Protein AF-A0A5R9P2Q5-F1 (afdb_monomer_lite)

pLDDT: mean 90.27, std 9.5, range [44.59, 97.81]

Structure (mmCIF, N/CA/C/O backbone):
data_AF-A0A5R9P2Q5-F1
#
_entry.id   AF-A0A5R9P2Q5-F1
#
loop_
_atom_site.group_PDB
_atom_site.id
_atom_site.type_symbol
_atom_site.label_atom_id
_atom_site.label_alt_id
_atom_site.label_comp_id
_atom_site.label_asym_id
_atom_site.label_entity_id
_atom_site.label_seq_id
_atom_site.pdbx_PDB_ins_code
_atom_site.Cartn_x
_atom_site.Cartn_y
_atom_site.Cartn_z
_atom_site.occupancy
_atom_site.B_iso_or_equiv
_atom_site.auth_seq_id
_atom_site.auth_comp_id
_atom_site.auth_asym_id
_atom_site.auth_atom_id
_atom_site.pdbx_PDB_model_num
ATOM 1 N N . MET A 1 1 ? -10.902 -16.049 3.089 1.00 44.59 1 MET A N 1
ATOM 2 C CA . MET A 1 1 ? -10.170 -15.589 1.893 1.00 44.59 1 MET A CA 1
ATOM 3 C C . MET A 1 1 ? -10.443 -14.105 1.831 1.00 44.59 1 MET A C 1
ATOM 5 O O . MET A 1 1 ? -11.623 -13.778 1.848 1.00 44.59 1 MET A O 1
ATOM 9 N N . SER A 1 2 ? -9.424 -13.247 1.918 1.00 65.50 2 SER A N 1
ATOM 10 C CA . SER A 1 2 ? -9.654 -11.817 1.695 1.00 65.50 2 SER A CA 1
ATOM 11 C C . SER A 1 2 ? -9.980 -11.616 0.222 1.00 65.50 2 SER A C 1
ATOM 13 O O . SER A 1 2 ? -9.432 -12.308 -0.639 1.00 65.50 2 SER A O 1
ATOM 15 N N . ASN A 1 3 ? -10.943 -10.748 -0.055 1.00 89.06 3 ASN A N 1
ATOM 16 C CA . ASN A 1 3 ? -11.283 -10.389 -1.426 1.00 89.06 3 ASN A CA 1
ATOM 17 C C . ASN A 1 3 ? -10.234 -9.390 -1.948 1.00 89.06 3 ASN A C 1
ATOM 19 O O . ASN A 1 3 ? -9.710 -8.598 -1.170 1.00 89.06 3 ASN A O 1
ATOM 23 N N . VAL A 1 4 ? -9.941 -9.382 -3.248 1.00 95.00 4 VAL A N 1
ATOM 24 C CA . VAL A 1 4 ? -8.981 -8.437 -3.849 1.00 95.00 4 VAL A CA 1
ATOM 25 C C . VAL A 1 4 ? -9.374 -6.973 -3.595 1.00 95.00 4 VAL A C 1
ATOM 27 O O . VAL A 1 4 ? -8.517 -6.126 -3.366 1.00 95.00 4 VAL A O 1
ATOM 30 N N . TYR A 1 5 ? -10.676 -6.685 -3.517 1.00 95.25 5 TYR A N 1
ATOM 31 C CA . TYR A 1 5 ? -11.182 -5.355 -3.165 1.00 95.25 5 TYR A CA 1
ATOM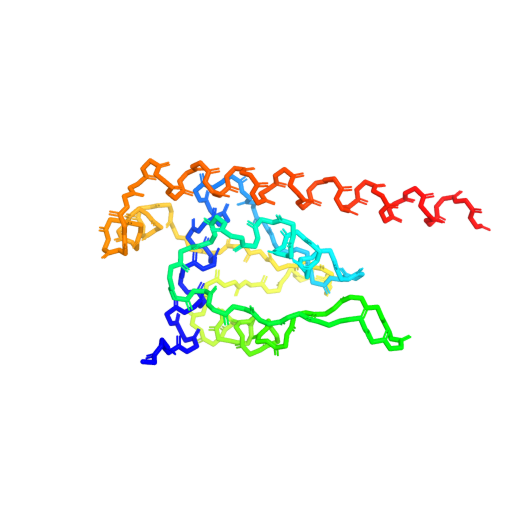 32 C C . TYR A 1 5 ? -10.873 -4.962 -1.713 1.00 95.25 5 TYR A C 1
ATOM 34 O O . TYR A 1 5 ? -10.507 -3.824 -1.451 1.00 95.25 5 TYR A O 1
ATOM 42 N N . GLU A 1 6 ? -10.925 -5.914 -0.778 1.00 95.25 6 GLU A N 1
ATOM 43 C CA . GLU A 1 6 ? -10.524 -5.684 0.618 1.00 95.25 6 GLU A CA 1
ATOM 44 C C . GLU A 1 6 ? -9.010 -5.433 0.709 1.00 95.25 6 GLU A C 1
ATOM 46 O O . GLU A 1 6 ? -8.551 -4.576 1.459 1.00 95.25 6 GLU A O 1
ATOM 51 N N . GLN A 1 7 ? -8.212 -6.139 -0.099 1.00 96.06 7 GLN A N 1
ATOM 52 C CA . GLN A 1 7 ? -6.773 -5.886 -0.197 1.00 96.06 7 GLN A CA 1
ATOM 53 C C . GLN A 1 7 ? -6.473 -4.487 -0.747 1.00 96.06 7 GLN A C 1
ATOM 55 O O . GLN A 1 7 ? -5.578 -3.818 -0.232 1.00 96.06 7 GLN A O 1
ATOM 60 N N . ALA A 1 8 ? -7.231 -4.029 -1.746 1.00 96.69 8 ALA A N 1
ATOM 61 C CA . ALA A 1 8 ? -7.125 -2.681 -2.299 1.00 96.69 8 ALA A CA 1
ATOM 62 C C . ALA A 1 8 ? -7.460 -1.599 -1.259 1.00 96.69 8 ALA A C 1
ATOM 64 O O . ALA A 1 8 ? -6.693 -0.648 -1.082 1.00 96.69 8 ALA A O 1
ATOM 65 N N . GLU A 1 9 ? -8.556 -1.764 -0.516 1.00 96.56 9 GLU A N 1
ATOM 66 C CA . GLU A 1 9 ? -8.948 -0.865 0.577 1.00 96.56 9 GLU A CA 1
ATOM 67 C C . GLU A 1 9 ? -7.877 -0.802 1.671 1.00 96.56 9 GLU A C 1
ATOM 69 O O . GLU A 1 9 ? -7.468 0.280 2.092 1.00 96.56 9 GLU A O 1
ATOM 74 N N . VAL A 1 10 ? -7.363 -1.956 2.100 1.00 96.69 10 VAL A N 1
ATOM 75 C CA . VAL A 1 10 ? -6.329 -2.023 3.139 1.00 96.69 10 VAL A CA 1
ATOM 76 C C . VAL A 1 10 ? -5.014 -1.409 2.663 1.00 96.69 10 VAL A C 1
ATOM 78 O O . VAL A 1 10 ? -4.421 -0.619 3.397 1.00 96.69 10 VAL A O 1
ATOM 81 N N . LEU A 1 11 ? -4.561 -1.719 1.444 1.00 97.00 11 LEU A N 1
ATOM 82 C CA . LEU A 1 11 ? -3.336 -1.146 0.881 1.00 97.00 11 LEU A CA 1
ATOM 83 C C . LEU A 1 11 ? -3.430 0.381 0.785 1.00 97.00 11 LEU A C 1
ATOM 85 O O . LEU A 1 11 ? -2.524 1.088 1.225 1.00 97.00 11 LEU A O 1
ATOM 89 N N . THR A 1 12 ? -4.529 0.897 0.237 1.00 97.25 12 THR A N 1
ATOM 90 C CA . THR A 1 12 ? -4.718 2.345 0.070 1.00 97.25 12 THR A CA 1
ATOM 91 C C . THR A 1 12 ? -4.908 3.058 1.405 1.00 97.25 12 THR A C 1
ATOM 93 O O . THR A 1 12 ? -4.354 4.141 1.583 1.00 97.25 12 THR A O 1
ATOM 96 N N . SER A 1 13 ? -5.584 2.439 2.379 1.00 97.69 13 SER A N 1
ATOM 97 C CA . SER A 1 13 ? -5.677 2.957 3.750 1.00 97.69 13 SER A CA 1
ATOM 98 C C . SER A 1 13 ? -4.298 3.079 4.408 1.00 97.69 13 SER A C 1
ATOM 100 O O . SER A 1 13 ? -3.981 4.139 4.946 1.00 97.69 13 SER A O 1
ATOM 102 N N . LEU A 1 14 ? -3.440 2.055 4.309 1.00 97.50 14 LEU A N 1
ATOM 103 C CA . LEU A 1 14 ? -2.069 2.113 4.839 1.00 97.50 14 LEU A CA 1
ATOM 104 C C . LEU A 1 14 ? -1.260 3.248 4.213 1.00 97.50 14 LEU A C 1
ATOM 106 O O . LEU A 1 14 ? -0.573 3.974 4.925 1.00 97.50 14 LEU A O 1
ATOM 110 N N . LEU A 1 15 ? -1.349 3.414 2.894 1.00 97.50 15 LEU A N 1
ATOM 111 C CA . LEU A 1 15 ? -0.623 4.460 2.177 1.00 97.50 15 LEU A CA 1
ATOM 112 C C . LEU A 1 15 ? -1.111 5.857 2.582 1.00 97.50 15 LEU A C 1
ATOM 114 O O . LEU A 1 15 ? -0.297 6.706 2.938 1.00 97.50 15 LEU A O 1
ATOM 118 N N . VAL A 1 16 ? -2.429 6.078 2.620 1.00 97.81 16 VAL A N 1
ATOM 119 C CA . VAL A 1 16 ? -3.020 7.361 3.034 1.00 97.81 16 VAL A CA 1
ATOM 120 C C . VAL A 1 16 ? -2.670 7.694 4.486 1.00 97.81 16 VAL A C 1
ATOM 122 O O . VAL A 1 16 ? -2.226 8.804 4.772 1.00 97.81 16 VAL A O 1
ATOM 125 N N . LEU A 1 17 ? -2.822 6.741 5.410 1.00 97.50 17 LEU A N 1
ATOM 126 C CA . LEU A 1 17 ? -2.506 6.950 6.829 1.00 97.50 17 LEU A CA 1
ATOM 127 C C . LEU A 1 17 ? -0.999 7.050 7.098 1.00 97.50 17 LEU A C 1
ATOM 129 O O . LEU A 1 17 ? -0.595 7.678 8.077 1.00 97.50 17 LEU A O 1
ATOM 133 N N . GLY A 1 18 ? -0.182 6.467 6.221 1.00 96.56 18 GLY A N 1
ATOM 134 C CA . GLY A 1 18 ? 1.268 6.628 6.191 1.00 96.56 18 GLY A CA 1
ATOM 135 C C . GLY A 1 18 ? 1.735 7.975 5.641 1.00 96.56 18 GLY A C 1
ATOM 136 O O . GLY A 1 18 ? 2.895 8.327 5.831 1.00 96.56 18 GLY A O 1
ATOM 137 N N . GLY A 1 19 ? 0.843 8.741 5.003 1.00 96.12 19 GLY A N 1
ATOM 138 C CA . GLY A 1 19 ? 1.138 10.060 4.444 1.00 96.12 19 GLY A CA 1
ATOM 139 C C . GLY A 1 19 ? 1.526 10.061 2.964 1.00 96.12 19 GLY A C 1
ATOM 140 O O . GLY A 1 19 ? 1.961 11.099 2.468 1.00 96.12 19 GLY A O 1
ATOM 141 N N . ALA A 1 20 ? 1.359 8.949 2.244 1.00 95.19 20 ALA A N 1
ATOM 142 C CA . ALA A 1 20 ? 1.556 8.929 0.800 1.00 95.19 20 ALA A CA 1
ATOM 143 C C . ALA A 1 20 ? 0.458 9.718 0.079 1.00 95.19 20 ALA A C 1
ATOM 145 O O . ALA A 1 20 ? -0.726 9.652 0.420 1.00 95.19 20 ALA A O 1
ATOM 146 N N . THR A 1 21 ? 0.852 10.426 -0.975 1.00 91.69 21 THR A N 1
ATOM 147 C CA . THR A 1 21 ? -0.067 11.087 -1.914 1.00 91.69 21 THR A CA 1
ATOM 148 C C . THR A 1 21 ? -0.322 10.263 -3.168 1.00 91.69 21 THR A C 1
ATOM 150 O O . THR A 1 21 ? -1.309 10.480 -3.880 1.00 91.69 21 THR A O 1
ATOM 153 N N . ASP A 1 22 ? 0.557 9.307 -3.429 1.00 92.69 22 ASP A N 1
ATOM 154 C CA . ASP A 1 22 ? 0.588 8.534 -4.648 1.00 92.69 22 ASP A CA 1
ATOM 155 C C . ASP A 1 22 ? 1.248 7.164 -4.453 1.00 92.69 22 ASP A C 1
ATOM 157 O O . ASP A 1 22 ? 1.823 6.861 -3.407 1.00 92.69 22 ASP A O 1
ATOM 161 N N . ILE A 1 23 ? 1.075 6.310 -5.459 1.00 91.50 23 ILE A N 1
ATOM 162 C CA . ILE A 1 23 ? 1.619 4.962 -5.530 1.00 91.50 23 ILE A CA 1
ATOM 163 C C . ILE A 1 23 ? 2.551 4.878 -6.746 1.00 91.50 23 ILE A C 1
ATOM 165 O O . ILE A 1 23 ? 2.087 5.094 -7.872 1.00 91.50 23 ILE A O 1
ATOM 169 N N . PRO A 1 24 ? 3.831 4.515 -6.571 1.00 90.31 24 PRO A N 1
ATOM 170 C CA . PRO A 1 24 ? 4.730 4.300 -7.693 1.00 90.31 24 PRO A CA 1
ATOM 171 C C . PRO A 1 24 ? 4.401 2.973 -8.388 1.00 90.31 24 PRO A C 1
ATOM 173 O O . PRO A 1 24 ? 4.577 1.899 -7.814 1.00 90.31 24 PRO A O 1
ATOM 176 N N . ASP A 1 25 ? 3.991 3.043 -9.655 1.00 84.25 25 ASP A N 1
ATOM 177 C CA . ASP A 1 25 ? 3.685 1.876 -10.499 1.00 84.25 25 ASP A CA 1
ATOM 178 C C . ASP A 1 25 ? 4.809 1.576 -11.506 1.00 84.25 25 ASP A C 1
ATOM 180 O O . ASP A 1 25 ? 4.612 1.284 -12.685 1.00 84.25 25 ASP A O 1
ATOM 184 N N . HIS A 1 26 ? 6.058 1.728 -11.067 1.00 85.06 26 HIS A N 1
ATOM 185 C CA . HIS A 1 26 ? 7.212 1.510 -11.928 1.00 85.06 26 HIS A CA 1
ATOM 186 C C . HIS A 1 26 ? 8.401 0.917 -11.171 1.00 85.06 26 HIS A C 1
ATOM 188 O O . HIS A 1 26 ? 8.488 0.946 -9.944 1.00 85.06 26 HIS A O 1
ATOM 194 N N . SER A 1 27 ? 9.345 0.348 -11.928 1.00 83.62 27 SER A N 1
ATOM 195 C CA . SER A 1 27 ? 10.655 -0.128 -11.442 1.00 83.62 27 SER A CA 1
ATOM 196 C C . SER A 1 27 ? 10.631 -1.152 -10.291 1.00 83.62 27 SER A C 1
ATOM 198 O O . SER A 1 27 ? 11.681 -1.435 -9.702 1.00 83.62 27 SER A O 1
ATOM 200 N N . GLY A 1 28 ? 9.465 -1.732 -9.995 1.00 89.56 28 GLY A N 1
ATOM 201 C CA . GLY A 1 28 ? 9.245 -2.631 -8.865 1.00 89.56 28 GLY A CA 1
ATOM 202 C C . GLY A 1 28 ? 9.426 -1.963 -7.499 1.00 89.56 28 GLY A C 1
ATOM 203 O O . GLY A 1 28 ? 9.853 -2.624 -6.554 1.00 89.56 28 GLY A O 1
ATOM 204 N N . ILE A 1 29 ? 9.211 -0.645 -7.409 1.00 93.62 29 ILE A N 1
ATOM 205 C CA . ILE A 1 29 ? 9.371 0.123 -6.164 1.00 93.62 29 ILE A CA 1
ATOM 206 C C . ILE A 1 29 ? 8.379 -0.377 -5.113 1.00 93.62 29 ILE A C 1
ATOM 208 O O . ILE A 1 29 ? 8.791 -0.765 -4.019 1.00 93.62 29 ILE A O 1
ATOM 212 N N . LEU A 1 30 ? 7.098 -0.452 -5.480 1.00 94.81 30 LEU A N 1
ATOM 213 C CA . LEU A 1 30 ? 6.045 -0.925 -4.590 1.00 94.81 30 LEU A CA 1
ATOM 214 C C . LEU A 1 30 ? 6.242 -2.389 -4.178 1.00 94.81 30 LEU A C 1
ATOM 216 O O . LEU A 1 30 ? 6.089 -2.711 -3.003 1.00 94.81 30 LEU A O 1
ATOM 220 N N . ASP A 1 31 ? 6.667 -3.262 -5.101 1.00 94.62 31 ASP A N 1
ATOM 221 C CA . ASP A 1 31 ? 6.988 -4.658 -4.783 1.00 94.62 31 ASP A CA 1
ATOM 222 C C . ASP A 1 31 ? 8.055 -4.762 -3.686 1.00 94.62 31 ASP A C 1
ATOM 224 O O . ASP A 1 31 ? 7.911 -5.545 -2.748 1.00 94.62 31 ASP A O 1
ATOM 228 N N . ARG A 1 32 ? 9.134 -3.973 -3.793 1.00 94.00 32 ARG A N 1
ATOM 229 C CA . ARG A 1 32 ? 10.228 -3.980 -2.811 1.00 94.00 32 ARG A CA 1
ATOM 230 C C . ARG A 1 32 ? 9.780 -3.437 -1.467 1.00 94.00 32 ARG A C 1
ATOM 232 O O . ARG A 1 32 ? 10.077 -4.066 -0.458 1.00 94.00 32 ARG A O 1
ATOM 239 N N . ALA A 1 33 ? 9.062 -2.316 -1.461 1.00 95.50 33 ALA A N 1
ATOM 240 C CA . ALA A 1 33 ? 8.582 -1.708 -0.228 1.00 95.50 33 ALA A CA 1
ATOM 241 C C . ALA A 1 33 ? 7.639 -2.659 0.527 1.00 95.50 33 ALA A C 1
ATOM 243 O O . ALA A 1 33 ? 7.819 -2.898 1.719 1.00 95.50 33 ALA A O 1
ATOM 244 N N . LEU A 1 34 ? 6.701 -3.299 -0.179 1.00 95.69 34 LEU A N 1
ATOM 245 C CA . LEU A 1 34 ? 5.820 -4.309 0.412 1.00 95.69 34 LEU A CA 1
ATOM 246 C C . LEU A 1 34 ? 6.590 -5.543 0.900 1.00 95.69 34 LEU A C 1
ATOM 248 O O . LEU A 1 34 ? 6.263 -6.083 1.955 1.00 95.69 34 LEU A O 1
ATOM 252 N N . GLY A 1 35 ? 7.623 -5.975 0.171 1.00 94.69 35 GLY A N 1
ATOM 253 C CA . GLY A 1 35 ? 8.485 -7.083 0.585 1.00 94.69 35 GLY A CA 1
ATOM 254 C C . GLY A 1 35 ? 9.326 -6.779 1.829 1.00 94.69 35 GLY A C 1
ATOM 255 O O . GLY A 1 35 ? 9.548 -7.676 2.640 1.00 94.69 35 GLY A O 1
ATOM 256 N N . GLU A 1 36 ?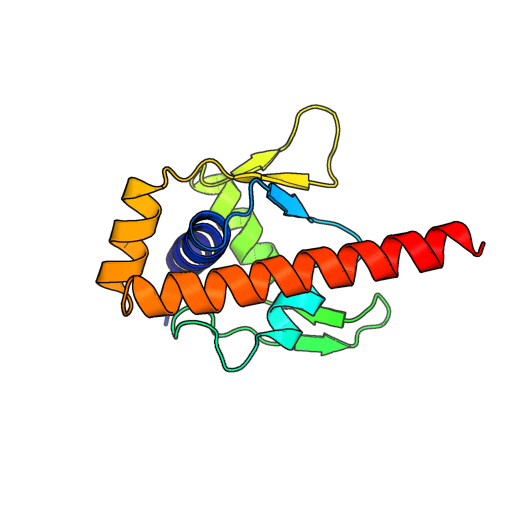 9.770 -5.530 1.995 1.00 94.00 36 GLU A N 1
ATOM 257 C CA . GLU A 1 36 ? 10.520 -5.062 3.166 1.00 94.00 36 GLU A CA 1
ATOM 258 C C . GLU A 1 36 ? 9.631 -4.994 4.413 1.00 94.00 36 GLU A C 1
ATOM 260 O O . GLU A 1 36 ? 10.017 -5.493 5.471 1.00 94.00 36 GLU A O 1
ATOM 265 N N . VAL A 1 37 ? 8.416 -4.446 4.282 1.00 93.56 37 VAL A N 1
ATOM 266 C CA . VAL A 1 37 ? 7.455 -4.371 5.394 1.00 93.56 37 VAL A CA 1
ATOM 267 C C . VAL A 1 37 ? 6.902 -5.753 5.752 1.00 93.56 37 VAL A C 1
ATOM 269 O O . VAL A 1 37 ? 6.754 -6.054 6.935 1.00 93.56 37 VAL A O 1
ATOM 272 N N . GLY A 1 38 ? 6.627 -6.599 4.752 1.00 86.25 38 GLY A N 1
ATOM 273 C CA . GLY A 1 38 ? 6.332 -8.034 4.841 1.00 86.25 38 GLY A CA 1
ATOM 274 C C . GLY A 1 38 ? 5.523 -8.488 6.062 1.00 86.25 38 GLY A C 1
ATOM 275 O O . GLY A 1 38 ? 4.303 -8.605 6.011 1.00 86.25 38 GLY A O 1
ATOM 276 N N . GLN A 1 39 ? 6.219 -8.781 7.165 1.00 82.56 39 GLN A N 1
ATOM 277 C CA . GLN A 1 39 ? 5.643 -9.302 8.413 1.00 82.56 39 GLN A CA 1
ATOM 278 C C . GLN A 1 39 ? 4.767 -8.295 9.180 1.00 82.56 39 GLN A C 1
ATOM 280 O O . GLN A 1 39 ? 3.971 -8.706 10.019 1.00 82.56 39 GLN A O 1
ATOM 285 N N . GLY A 1 40 ? 4.913 -6.994 8.920 1.00 87.62 40 GLY A N 1
ATOM 286 C CA . GLY A 1 40 ? 4.132 -5.933 9.565 1.00 87.62 40 GLY A CA 1
ATOM 287 C C . GLY A 1 40 ? 2.804 -5.613 8.875 1.00 87.62 40 GLY A C 1
ATOM 288 O O . GLY A 1 40 ? 2.057 -4.760 9.360 1.00 87.62 40 GLY A O 1
ATOM 289 N N . LEU A 1 41 ? 2.510 -6.253 7.737 1.00 92.94 41 LEU A N 1
ATOM 290 C CA . LEU A 1 41 ? 1.304 -5.970 6.964 1.00 92.94 41 LEU A CA 1
ATOM 291 C C . LEU A 1 41 ? 0.043 -6.552 7.636 1.00 92.94 41 LEU A C 1
ATOM 293 O O . LEU A 1 41 ? 0.086 -7.648 8.203 1.00 92.94 41 LEU A O 1
ATOM 297 N N . PRO A 1 42 ? -1.108 -5.859 7.554 1.00 92.31 42 PRO A N 1
ATOM 298 C CA . PRO A 1 42 ? -2.379 -6.367 8.056 1.00 92.31 42 PRO A CA 1
ATOM 299 C C . PRO A 1 42 ? -2.793 -7.688 7.399 1.00 92.31 42 PRO A C 1
ATOM 301 O O . PRO A 1 42 ? -2.526 -7.935 6.224 1.00 92.31 42 PRO A O 1
ATOM 304 N N . ALA A 1 43 ? -3.533 -8.512 8.145 1.00 91.12 43 ALA A N 1
ATOM 305 C CA . ALA A 1 43 ? -3.911 -9.869 7.746 1.00 91.12 43 ALA A CA 1
ATOM 306 C C . ALA A 1 43 ? -4.584 -10.023 6.360 1.00 91.12 43 ALA A C 1
ATOM 308 O O . ALA A 1 43 ? -4.393 -11.085 5.758 1.00 91.12 43 ALA A O 1
ATOM 309 N N . PRO A 1 44 ? -5.358 -9.048 5.834 1.00 93.00 44 PRO A N 1
ATOM 310 C CA . PRO A 1 44 ? -5.886 -9.125 4.469 1.00 93.00 44 PRO A CA 1
ATOM 311 C C . PRO A 1 44 ? -4.805 -9.123 3.375 1.00 93.00 44 PRO A C 1
ATOM 313 O O . PRO A 1 44 ? -4.984 -9.778 2.342 1.00 93.00 44 PRO A O 1
ATOM 316 N N . LEU A 1 45 ? -3.663 -8.466 3.610 1.00 93.00 45 LEU A N 1
ATOM 317 C CA . LEU A 1 45 ? -2.522 -8.391 2.692 1.00 93.00 45 LEU A CA 1
ATOM 318 C C . LEU A 1 45 ? -1.613 -9.620 2.823 1.00 93.00 45 LEU A C 1
ATOM 320 O O . LEU A 1 45 ? -0.468 -9.552 3.266 1.00 93.00 45 LEU A O 1
ATOM 324 N N . LYS A 1 46 ? -2.131 -10.776 2.406 1.00 88.69 46 LYS A N 1
ATOM 325 C CA . LYS A 1 46 ? -1.347 -12.011 2.264 1.00 88.69 46 LYS A CA 1
ATOM 326 C C . LYS A 1 46 ? -0.629 -12.011 0.925 1.00 88.69 46 LYS A C 1
ATOM 328 O O . LYS A 1 46 ? -1.115 -12.600 -0.033 1.00 88.69 46 LYS A O 1
ATOM 333 N N . LEU A 1 47 ? 0.491 -11.306 0.883 1.00 93.69 47 LEU A N 1
ATOM 334 C CA . LEU A 1 47 ? 1.277 -11.114 -0.328 1.00 93.69 47 LEU A CA 1
ATOM 335 C C . LEU A 1 47 ? 2.349 -12.195 -0.468 1.00 93.69 47 LEU A C 1
ATOM 337 O O . LEU A 1 47 ? 2.971 -12.605 0.517 1.00 93.69 47 LEU A O 1
ATOM 341 N N . THR A 1 48 ? 2.585 -12.637 -1.697 1.00 94.62 48 THR A N 1
ATOM 342 C CA . THR A 1 48 ? 3.641 -13.582 -2.043 1.00 94.62 48 THR A CA 1
ATOM 343 C C . THR A 1 48 ? 4.629 -12.947 -3.009 1.00 94.62 48 THR A C 1
ATOM 345 O O . THR A 1 48 ? 4.263 -12.236 -3.945 1.00 94.62 48 THR A O 1
ATOM 348 N N . PHE A 1 49 ? 5.918 -13.196 -2.765 1.00 94.69 49 PHE A N 1
ATOM 349 C CA . PHE A 1 49 ? 7.000 -12.529 -3.479 1.00 94.69 49 PHE A CA 1
ATOM 350 C C . PHE A 1 49 ? 7.987 -13.523 -4.078 1.00 94.69 49 PHE A C 1
ATOM 352 O O . PHE A 1 49 ? 8.324 -14.535 -3.457 1.00 94.69 49 PHE A O 1
ATOM 359 N N . ALA A 1 50 ? 8.517 -13.198 -5.256 1.00 93.94 50 ALA A N 1
ATOM 360 C CA . ALA A 1 50 ? 9.605 -13.946 -5.869 1.00 93.94 50 ALA A CA 1
ATOM 361 C C . ALA A 1 50 ? 10.533 -13.050 -6.695 1.00 93.94 50 ALA A C 1
ATOM 363 O O . ALA A 1 50 ? 10.122 -12.055 -7.297 1.00 93.94 50 ALA A O 1
ATOM 364 N N . THR A 1 51 ? 11.800 -13.454 -6.783 1.00 93.81 51 THR A N 1
ATOM 365 C CA . THR A 1 51 ? 12.737 -12.885 -7.754 1.00 93.81 51 THR A CA 1
ATOM 366 C C . THR A 1 51 ? 12.529 -13.560 -9.103 1.00 93.81 51 THR A C 1
ATOM 368 O O . THR A 1 51 ? 12.735 -14.763 -9.251 1.00 93.81 51 THR A O 1
ATOM 371 N N . THR A 1 52 ? 12.135 -12.770 -10.094 1.00 90.81 52 THR A N 1
ATOM 372 C CA . THR A 1 52 ? 11.924 -13.199 -11.481 1.00 90.81 52 THR A CA 1
ATOM 373 C C . THR A 1 52 ? 13.049 -12.689 -12.386 1.00 90.81 52 THR A C 1
ATOM 375 O O . THR A 1 52 ? 13.892 -11.893 -11.966 1.00 90.81 52 THR A O 1
ATOM 378 N N . SER A 1 53 ? 13.037 -13.080 -13.663 1.00 88.06 53 SER A N 1
ATOM 379 C CA . SER A 1 53 ? 13.956 -12.543 -14.681 1.00 88.06 53 SER A CA 1
ATO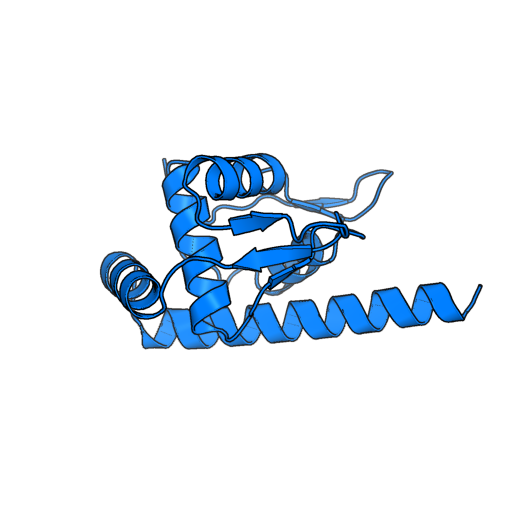M 380 C C . SER A 1 53 ? 13.823 -11.029 -14.898 1.00 88.06 53 SER A C 1
ATOM 382 O O . SER A 1 53 ? 14.747 -10.403 -15.410 1.00 88.06 53 SER A O 1
ATOM 384 N N . VAL A 1 54 ? 12.698 -10.433 -14.491 1.00 83.25 54 VAL A N 1
ATOM 385 C CA . VAL A 1 54 ? 12.404 -8.997 -14.615 1.00 83.25 54 VAL A CA 1
ATOM 386 C C . VAL A 1 54 ? 12.477 -8.252 -13.272 1.00 83.25 54 VAL A C 1
ATOM 388 O O . VAL A 1 54 ? 12.147 -7.065 -13.205 1.00 83.25 54 VAL A O 1
ATOM 391 N N . GLY A 1 55 ? 12.919 -8.926 -12.203 1.00 87.69 55 GLY A N 1
ATOM 392 C CA . GLY A 1 55 ? 13.141 -8.357 -10.870 1.00 87.69 55 GLY A CA 1
ATOM 393 C C . GLY A 1 55 ? 12.297 -8.994 -9.763 1.00 87.69 55 GLY A C 1
ATOM 394 O O . GLY A 1 55 ? 11.582 -9.971 -9.985 1.00 87.69 55 GLY A O 1
ATOM 395 N N . PHE A 1 56 ? 12.402 -8.432 -8.559 1.00 92.06 56 PHE A N 1
ATOM 396 C CA . PHE A 1 56 ? 11.562 -8.789 -7.412 1.00 92.06 56 PHE A CA 1
ATOM 397 C C . PHE A 1 56 ? 10.111 -8.371 -7.681 1.00 92.06 56 PHE A C 1
ATOM 399 O O . PHE A 1 56 ? 9.890 -7.252 -8.151 1.00 92.06 56 PHE A O 1
ATOM 406 N N . ARG A 1 57 ? 9.160 -9.284 -7.466 1.00 93.50 57 ARG A N 1
ATOM 407 C CA . ARG A 1 57 ? 7.738 -9.096 -7.780 1.00 93.50 57 ARG A CA 1
ATOM 408 C C . ARG A 1 57 ? 6.843 -9.645 -6.678 1.00 93.50 57 ARG A C 1
ATOM 410 O O . ARG A 1 57 ? 7.131 -10.720 -6.155 1.00 93.50 57 ARG A O 1
ATOM 417 N N . CYS A 1 58 ? 5.762 -8.927 -6.405 1.00 94.81 58 CYS A N 1
ATOM 418 C CA . CYS A 1 58 ? 4.590 -9.356 -5.658 1.00 94.81 58 CYS A CA 1
ATOM 419 C C . CYS A 1 58 ? 3.551 -9.910 -6.644 1.00 94.81 58 CYS A C 1
ATOM 421 O O . CYS A 1 58 ? 3.226 -9.245 -7.629 1.00 94.81 58 CYS A O 1
ATOM 423 N N . PHE A 1 59 ? 3.051 -11.127 -6.427 1.00 94.19 59 PHE A N 1
ATOM 424 C CA . PHE A 1 59 ? 2.169 -11.777 -7.403 1.00 94.19 59 PHE A CA 1
ATOM 425 C C . PHE A 1 59 ? 0.734 -11.258 -7.375 1.00 94.19 59 PHE A C 1
ATOM 427 O O . PHE A 1 59 ? 0.089 -11.225 -8.417 1.00 94.19 59 PHE A O 1
ATOM 434 N N . GLU A 1 60 ? 0.251 -10.825 -6.215 1.00 94.94 60 GLU A N 1
ATOM 435 C CA . GLU A 1 60 ? -1.107 -10.307 -6.037 1.00 94.94 60 GLU A CA 1
ATOM 436 C C . GLU A 1 60 ? -1.210 -8.823 -6.404 1.00 94.94 60 GLU A C 1
ATOM 438 O O . GLU A 1 60 ? -2.302 -8.312 -6.645 1.00 94.94 60 GLU A O 1
ATOM 443 N N . LEU A 1 61 ? -0.079 -8.112 -6.452 1.00 93.69 61 LEU A N 1
ATOM 444 C CA . LEU A 1 61 ? -0.068 -6.664 -6.626 1.00 93.69 61 LEU A CA 1
ATOM 445 C C . LEU A 1 61 ? -0.755 -6.181 -7.917 1.00 93.69 61 LEU A C 1
ATOM 447 O O . LEU A 1 61 ? -1.511 -5.217 -7.818 1.00 93.69 61 LEU A O 1
ATOM 451 N N . PRO A 1 62 ? -0.585 -6.821 -9.094 1.00 93.00 62 PRO A N 1
ATOM 452 C CA . PRO A 1 62 ? -1.309 -6.414 -10.299 1.00 93.00 62 PRO A CA 1
ATOM 453 C C . PRO A 1 62 ? -2.833 -6.435 -10.125 1.00 93.00 62 PRO A C 1
ATOM 455 O O . PRO A 1 62 ? -3.508 -5.488 -10.527 1.00 93.00 62 PRO A O 1
ATOM 458 N N . ASP A 1 63 ? -3.369 -7.473 -9.479 1.00 95.12 63 ASP A N 1
ATOM 459 C CA . ASP A 1 63 ? -4.809 -7.617 -9.250 1.00 95.12 63 ASP A CA 1
ATOM 460 C C . ASP A 1 63 ? -5.307 -6.610 -8.201 1.00 95.12 63 ASP A C 1
ATOM 462 O O . ASP A 1 63 ? -6.377 -6.024 -8.359 1.00 95.12 63 ASP A O 1
ATOM 466 N N . ILE A 1 64 ? -4.509 -6.346 -7.159 1.00 95.81 64 ILE A N 1
ATOM 467 C CA . ILE A 1 64 ? -4.819 -5.332 -6.140 1.00 95.81 64 ILE A CA 1
ATOM 468 C C . ILE A 1 64 ? -4.861 -3.930 -6.763 1.00 95.81 64 ILE A C 1
ATOM 470 O O . ILE A 1 64 ? -5.799 -3.177 -6.509 1.00 95.81 64 ILE A O 1
ATOM 474 N N . ILE A 1 65 ? -3.884 -3.575 -7.603 1.00 94.38 65 ILE A N 1
ATOM 475 C CA . ILE A 1 65 ? -3.854 -2.277 -8.296 1.00 94.38 65 ILE A CA 1
ATOM 476 C C . ILE A 1 65 ? -5.032 -2.146 -9.266 1.00 94.38 65 ILE A C 1
ATOM 478 O O . ILE A 1 65 ? -5.671 -1.092 -9.316 1.00 94.38 65 ILE A O 1
ATOM 482 N N . LEU A 1 66 ? -5.382 -3.216 -9.985 1.00 93.12 66 LEU A N 1
ATOM 483 C CA . LEU A 1 66 ? -6.580 -3.233 -10.821 1.00 93.12 66 LEU A CA 1
ATOM 484 C C . LEU A 1 66 ? -7.847 -2.986 -9.986 1.00 93.12 66 LEU A C 1
ATOM 486 O O . LEU A 1 66 ? -8.660 -2.137 -10.348 1.00 93.12 66 LEU A O 1
ATOM 490 N N . ALA A 1 67 ? -7.982 -3.642 -8.833 1.00 95.62 67 ALA A N 1
ATOM 491 C CA . ALA A 1 67 ? -9.102 -3.423 -7.923 1.00 95.62 67 ALA A CA 1
ATOM 492 C C . ALA A 1 67 ? -9.145 -1.984 -7.374 1.00 95.62 67 ALA A C 1
ATOM 494 O O . ALA A 1 67 ? -10.230 -1.405 -7.277 1.00 95.62 67 ALA A O 1
ATOM 495 N N . CYS A 1 68 ? -7.994 -1.361 -7.084 1.00 95.00 68 CYS A N 1
ATOM 496 C CA . CYS A 1 68 ? -7.918 0.059 -6.720 1.00 95.00 68 CYS A CA 1
ATOM 497 C C . CYS A 1 68 ? -8.490 0.966 -7.824 1.00 95.00 68 CYS A C 1
ATOM 499 O O . CYS A 1 68 ? -9.164 1.954 -7.527 1.00 95.00 68 CYS A O 1
ATOM 501 N N . HIS A 1 69 ? -8.232 0.644 -9.095 1.00 92.75 69 HIS A N 1
ATOM 502 C CA . HIS A 1 69 ? -8.782 1.387 -10.228 1.00 92.75 69 HIS A CA 1
ATOM 503 C C . HIS A 1 69 ? -10.289 1.194 -10.384 1.00 92.75 69 HIS A C 1
ATOM 505 O O . HIS A 1 69 ? -11.016 2.176 -10.525 1.00 92.75 69 HIS A O 1
ATOM 511 N N . GLU A 1 70 ? -10.764 -0.051 -10.347 1.00 94.06 70 GLU A N 1
ATOM 512 C CA . GLU A 1 70 ? -12.186 -0.378 -10.516 1.00 94.06 70 GLU A CA 1
ATOM 513 C C . GLU A 1 70 ? -13.072 0.276 -9.449 1.00 94.06 70 GLU A C 1
ATOM 515 O O . GLU A 1 70 ? -14.209 0.659 -9.721 1.00 94.06 70 GLU A O 1
ATOM 520 N N . THR A 1 71 ? -12.535 0.437 -8.241 1.00 93.19 71 THR A N 1
ATOM 521 C CA . THR A 1 71 ? -13.221 1.050 -7.094 1.00 93.19 71 THR A CA 1
ATOM 522 C C . THR A 1 71 ? -13.023 2.563 -6.997 1.00 93.19 71 THR A C 1
ATOM 524 O O . THR A 1 71 ? -13.635 3.211 -6.149 1.00 93.19 71 THR A O 1
ATOM 527 N N . GLY A 1 72 ? -12.190 3.155 -7.859 1.00 93.69 72 GLY A N 1
ATOM 528 C CA . GLY A 1 72 ? -11.887 4.587 -7.830 1.00 93.69 72 GLY A CA 1
ATOM 529 C C . GLY A 1 72 ? -11.051 5.032 -6.623 1.00 93.69 72 GLY A C 1
ATOM 530 O O . GLY A 1 72 ? -11.017 6.224 -6.317 1.00 93.69 72 GLY A O 1
ATOM 531 N N . LEU A 1 73 ? -10.370 4.102 -5.943 1.00 95.00 73 LEU A N 1
ATOM 532 C CA . LEU A 1 73 ? -9.436 4.401 -4.851 1.00 95.00 73 LEU A CA 1
ATOM 533 C C . LEU A 1 73 ? -8.159 5.085 -5.353 1.00 95.00 73 LEU A C 1
ATOM 535 O O . LEU A 1 73 ? -7.499 5.800 -4.593 1.00 95.00 73 LEU A O 1
ATOM 539 N N . VAL A 1 74 ? -7.830 4.889 -6.633 1.00 93.56 74 VAL A N 1
ATOM 540 C CA . VAL A 1 74 ? -6.715 5.547 -7.317 1.00 93.56 74 VAL A CA 1
ATOM 541 C C . VAL A 1 74 ? -7.118 6.097 -8.681 1.00 93.56 74 VAL A C 1
ATOM 543 O O . VAL A 1 74 ? -8.047 5.621 -9.333 1.00 93.56 74 VAL A O 1
ATOM 546 N N . GLU A 1 75 ? -6.374 7.097 -9.133 1.00 89.62 75 GLU A N 1
ATOM 547 C CA . GLU A 1 75 ? -6.511 7.735 -10.438 1.00 89.62 75 GLU A CA 1
ATOM 548 C C . GLU A 1 75 ? -5.146 7.762 -11.133 1.00 89.62 75 GLU A C 1
ATOM 550 O O . GLU A 1 75 ? -4.145 8.139 -10.526 1.00 89.62 75 GLU A O 1
ATOM 555 N N . TRP A 1 76 ? -5.096 7.419 -12.422 1.00 79.12 76 TRP A N 1
ATOM 556 C CA . TRP A 1 76 ? -3.900 7.669 -13.226 1.00 79.12 76 TRP A CA 1
ATOM 557 C C . TRP A 1 76 ? -3.651 9.167 -13.345 1.00 79.12 76 TRP A C 1
ATOM 559 O O . TRP A 1 76 ? -4.534 9.917 -13.772 1.00 79.12 76 TRP A O 1
ATOM 569 N N . GLN A 1 77 ? -2.437 9.613 -13.031 1.00 72.25 77 GLN A N 1
ATOM 570 C CA . GLN A 1 77 ? -2.090 11.002 -13.271 1.00 72.25 77 GLN A CA 1
ATOM 571 C C . GLN A 1 77 ? -2.014 11.247 -14.785 1.00 72.25 77 GLN A C 1
ATOM 573 O O . GLN A 1 77 ? -1.221 10.640 -15.502 1.00 72.25 77 GLN A O 1
ATOM 578 N N . HIS A 1 78 ? -2.874 12.133 -15.292 1.00 63.69 78 HIS A N 1
ATOM 579 C CA . HIS A 1 78 ? -2.940 12.452 -16.717 1.00 63.69 78 HIS A CA 1
ATOM 580 C C . HIS A 1 78 ? -1.555 12.868 -17.246 1.00 63.69 78 HIS A C 1
ATOM 582 O O . HIS A 1 78 ? -1.040 13.925 -16.886 1.00 63.69 78 HIS A O 1
ATOM 588 N N . GLY A 1 79 ? -0.969 12.037 -18.114 1.00 65.31 79 GLY A N 1
ATOM 589 C CA . GLY A 1 79 ? 0.330 12.284 -18.749 1.00 65.31 79 GLY A CA 1
ATOM 590 C C . GLY A 1 79 ? 1.529 11.562 -18.123 1.00 65.31 79 GLY A C 1
ATOM 591 O O . GLY A 1 79 ? 2.575 11.531 -18.768 1.00 65.31 79 GLY A O 1
ATOM 592 N N . ASP A 1 80 ? 1.386 10.935 -16.948 1.00 71.62 80 ASP A N 1
ATOM 593 C CA . ASP A 1 80 ? 2.436 10.112 -16.336 1.00 71.62 80 ASP A CA 1
ATOM 594 C C . ASP A 1 80 ? 1.879 8.766 -15.842 1.00 71.62 80 ASP A C 1
ATOM 596 O O . ASP A 1 80 ? 1.198 8.679 -14.825 1.00 71.62 80 ASP A O 1
ATOM 600 N N . MET A 1 81 ? 2.185 7.695 -16.581 1.00 72.38 81 MET A N 1
ATOM 601 C CA . MET A 1 81 ? 1.797 6.317 -16.242 1.00 72.38 81 MET A CA 1
ATOM 602 C C . MET A 1 81 ? 2.758 5.653 -15.243 1.00 72.38 81 MET A C 1
ATOM 604 O O . MET A 1 81 ? 2.799 4.432 -15.146 1.00 72.38 81 MET A O 1
ATOM 608 N N . ARG A 1 82 ? 3.597 6.420 -14.541 1.00 82.50 82 ARG A N 1
ATOM 609 C CA . ARG A 1 82 ? 4.523 5.881 -13.530 1.00 82.50 82 ARG A CA 1
ATOM 610 C C . ARG A 1 82 ? 3.971 5.960 -12.117 1.00 82.50 82 ARG A C 1
ATOM 612 O O . ARG A 1 82 ? 4.563 5.365 -11.215 1.00 82.50 82 ARG A O 1
ATOM 619 N N . VAL A 1 83 ? 2.899 6.725 -11.929 1.00 88.69 83 VAL A N 1
ATOM 620 C CA . VAL A 1 83 ? 2.395 7.118 -10.620 1.00 88.69 83 VAL A CA 1
ATOM 621 C C . VAL A 1 83 ? 0.866 7.099 -10.622 1.00 88.69 83 VAL A C 1
ATOM 623 O O . VAL A 1 83 ? 0.213 7.610 -11.536 1.00 88.69 83 VAL A O 1
ATOM 626 N N . LEU A 1 84 ? 0.296 6.520 -9.571 1.00 91.44 84 LEU A N 1
ATOM 627 C CA . LEU A 1 84 ? -1.138 6.477 -9.313 1.00 91.44 84 LEU A CA 1
ATOM 628 C C . LEU A 1 84 ? -1.472 7.425 -8.172 1.00 91.44 84 LEU A C 1
ATOM 630 O O . LEU A 1 84 ? -0.951 7.285 -7.072 1.00 91.44 84 LEU A O 1
ATOM 634 N N . LYS A 1 85 ? -2.375 8.372 -8.395 1.00 93.38 85 LYS A N 1
ATOM 635 C CA . LYS A 1 85 ? -2.803 9.305 -7.357 1.00 93.38 85 LYS A CA 1
ATOM 636 C C . LYS A 1 85 ? -3.812 8.642 -6.428 1.00 93.38 85 LYS A C 1
ATOM 638 O O . LYS A 1 85 ? -4.831 8.136 -6.896 1.00 93.38 85 LYS A O 1
ATOM 643 N N . LEU A 1 86 ? -3.575 8.710 -5.120 1.00 94.75 86 LEU A N 1
ATOM 644 C CA . LEU A 1 86 ? -4.524 8.222 -4.119 1.00 94.75 86 LEU A CA 1
ATOM 645 C C . LEU A 1 86 ? -5.756 9.139 -4.055 1.00 94.75 86 LEU A C 1
ATOM 647 O O . LEU A 1 86 ? -5.646 10.369 -4.052 1.00 94.75 86 LEU A O 1
ATOM 651 N N . ARG A 1 87 ? -6.947 8.534 -4.021 1.00 95.75 87 ARG A N 1
ATOM 652 C CA . ARG A 1 87 ? -8.248 9.227 -3.965 1.00 95.75 87 ARG A CA 1
ATOM 653 C C . ARG A 1 87 ? -9.061 8.901 -2.716 1.00 95.75 87 ARG A C 1
ATOM 655 O O . ARG A 1 87 ? -10.051 9.588 -2.470 1.00 95.75 87 ARG A O 1
ATOM 662 N N . LEU A 1 88 ? -8.657 7.890 -1.947 1.00 94.75 88 LEU A N 1
ATOM 663 C CA . LEU A 1 88 ? -9.312 7.502 -0.701 1.00 94.75 88 LEU A CA 1
ATOM 664 C C . LEU A 1 88 ? -9.252 8.663 0.318 1.00 94.75 88 LEU A C 1
ATOM 666 O O . LEU A 1 88 ? -8.152 9.072 0.695 1.00 94.75 88 LEU A O 1
ATOM 670 N N . PRO A 1 89 ? -10.401 9.203 0.774 1.00 95.38 89 PRO A N 1
ATOM 671 C CA . PRO A 1 89 ? -10.425 10.222 1.820 1.00 95.38 89 PRO A CA 1
ATOM 672 C C . PRO A 1 89 ? -9.827 9.698 3.126 1.00 95.38 89 PRO A C 1
ATOM 674 O O . PRO A 1 89 ? -10.009 8.528 3.474 1.00 95.38 89 PRO A O 1
ATOM 677 N N . ILE A 1 90 ? -9.152 10.570 3.875 1.00 95.44 90 ILE A N 1
ATOM 678 C CA . ILE A 1 90 ? -8.469 10.182 5.115 1.00 95.44 90 ILE A CA 1
ATOM 679 C C . ILE A 1 90 ? -9.447 9.631 6.163 1.00 95.44 90 ILE A C 1
ATOM 681 O O . ILE A 1 90 ? -9.116 8.691 6.880 1.00 95.44 90 ILE A O 1
ATOM 685 N N . GLU A 1 91 ? -10.674 10.152 6.210 1.00 96.50 91 GLU A N 1
ATOM 686 C CA . GLU A 1 91 ? -11.733 9.676 7.102 1.00 96.50 91 GLU A CA 1
ATOM 687 C C . GLU A 1 91 ? -12.090 8.215 6.803 1.00 96.50 91 GLU A C 1
ATOM 689 O O . GLU A 1 91 ? -12.160 7.393 7.714 1.00 96.50 91 GLU A O 1
ATOM 694 N N . HIS A 1 92 ? -12.221 7.868 5.522 1.00 95.75 92 HIS A N 1
ATOM 695 C CA . HIS A 1 92 ? -12.516 6.501 5.098 1.00 95.75 92 HIS A CA 1
ATOM 696 C C . HIS A 1 92 ? -11.315 5.570 5.346 1.00 95.75 92 HIS A C 1
ATOM 698 O O . HIS A 1 92 ? -11.480 4.426 5.770 1.00 95.75 92 HIS A O 1
ATOM 704 N N . ALA A 1 93 ? -10.085 6.068 5.187 1.00 96.06 93 ALA A N 1
ATOM 705 C CA . ALA A 1 93 ? -8.892 5.312 5.556 1.00 96.06 93 ALA A CA 1
ATOM 706 C C . ALA A 1 93 ? -8.883 4.944 7.055 1.00 96.06 93 ALA A C 1
ATOM 708 O O . ALA A 1 93 ? -8.546 3.806 7.396 1.00 96.06 93 ALA A O 1
ATOM 709 N N . PHE A 1 94 ? -9.314 5.854 7.940 1.00 96.56 94 PHE A N 1
ATOM 710 C CA . PHE A 1 94 ? -9.475 5.568 9.370 1.00 96.56 94 PHE A CA 1
ATOM 711 C C . PHE A 1 94 ? -10.560 4.522 9.657 1.00 96.56 94 PHE A C 1
ATOM 713 O O . PHE A 1 94 ? -10.353 3.669 10.521 1.00 96.56 94 PHE A O 1
ATOM 720 N N . GLU A 1 95 ? -11.687 4.547 8.942 1.00 96.25 95 GLU A 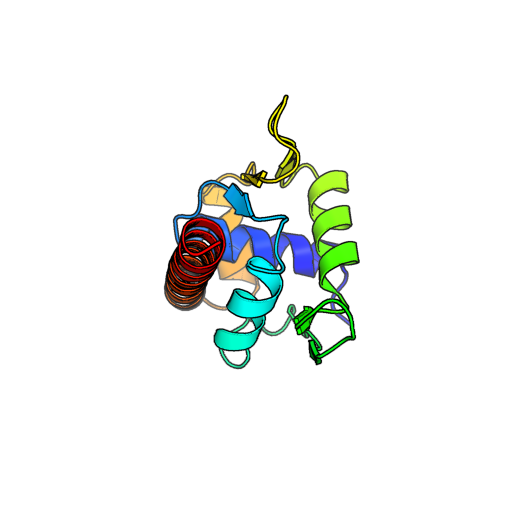N 1
ATOM 721 C CA . GLU A 1 95 ? -12.758 3.547 9.086 1.00 96.25 95 GLU A CA 1
ATOM 722 C C . GLU A 1 95 ? -12.273 2.133 8.730 1.00 96.25 95 GLU A C 1
ATOM 724 O O . GLU A 1 95 ? -12.515 1.177 9.478 1.00 96.25 95 GLU A O 1
ATOM 729 N N . ILE A 1 96 ? -11.514 2.002 7.638 1.00 95.12 96 ILE A N 1
ATOM 730 C CA . ILE A 1 96 ? -10.894 0.735 7.220 1.00 95.12 96 ILE A CA 1
ATOM 731 C C . ILE A 1 96 ? -9.905 0.245 8.286 1.00 95.12 96 ILE A C 1
ATOM 733 O O . ILE A 1 96 ? -9.945 -0.927 8.677 1.00 95.12 96 ILE A O 1
ATOM 737 N N . ALA A 1 97 ? -9.054 1.139 8.800 1.00 93.88 97 ALA A N 1
ATOM 738 C CA . ALA A 1 97 ? -8.074 0.816 9.836 1.00 93.88 97 ALA A CA 1
ATOM 739 C C . ALA A 1 97 ? -8.734 0.358 11.146 1.00 93.88 97 ALA A C 1
ATOM 741 O O . ALA A 1 97 ? -8.293 -0.615 11.764 1.00 93.88 97 ALA A O 1
ATOM 742 N N . PHE A 1 98 ? -9.813 1.031 11.553 1.00 93.00 98 PHE A N 1
ATOM 743 C CA . PHE A 1 98 ? -10.603 0.665 12.727 1.00 93.00 98 PHE A CA 1
ATOM 744 C C . PHE A 1 98 ? -11.275 -0.704 12.566 1.00 93.00 98 PHE A C 1
ATOM 746 O O . PHE A 1 98 ? -11.297 -1.490 13.510 1.00 93.00 98 PHE A O 1
ATOM 753 N N . THR A 1 99 ? -11.784 -1.009 11.371 1.00 89.94 99 THR A N 1
ATOM 754 C CA . THR A 1 99 ? -12.482 -2.273 11.085 1.00 89.94 99 THR A CA 1
ATOM 755 C C . THR A 1 99 ? -11.534 -3.472 11.072 1.00 89.94 99 THR A C 1
ATOM 757 O O . THR A 1 99 ? -11.903 -4.563 11.502 1.00 89.94 99 THR A O 1
ATOM 760 N N . ASN A 1 100 ? -10.306 -3.280 10.591 1.00 87.38 100 ASN A N 1
ATOM 761 C CA . ASN A 1 100 ? -9.366 -4.377 10.389 1.00 87.38 100 ASN A CA 1
ATOM 762 C C . ASN A 1 100 ? -8.421 -4.613 11.570 1.00 87.38 100 ASN A C 1
ATOM 764 O O . ASN A 1 100 ? -7.978 -5.748 11.763 1.00 87.38 100 ASN A O 1
ATOM 768 N N . LEU A 1 101 ? -8.038 -3.569 12.317 1.00 84.44 101 LEU A N 1
ATOM 769 C CA . LEU A 1 101 ? -7.077 -3.722 13.413 1.00 84.44 101 LEU A CA 1
ATOM 770 C C . LEU A 1 101 ? -7.138 -2.570 14.432 1.00 84.44 101 LEU A C 1
ATOM 772 O O . LEU A 1 101 ? -7.982 -2.562 15.322 1.00 84.44 101 LEU A O 1
ATOM 776 N N . SER A 1 102 ? -6.216 -1.613 14.341 1.00 91.94 102 SER A N 1
ATOM 777 C CA . SER A 1 102 ? -6.210 -0.389 15.130 1.00 91.94 102 SER A CA 1
ATOM 778 C C . SER A 1 102 ? -5.666 0.747 14.273 1.00 91.94 102 SER A C 1
ATOM 780 O O . SER A 1 102 ? -4.768 0.538 13.452 1.00 91.94 102 SER A O 1
ATOM 782 N N . ILE A 1 103 ? -6.181 1.956 14.494 1.00 93.62 103 ILE A N 1
ATOM 783 C CA . ILE A 1 103 ? -5.726 3.156 13.782 1.00 93.62 103 ILE A CA 1
ATOM 784 C C . ILE A 1 103 ? -4.221 3.371 13.988 1.00 93.62 103 ILE A C 1
ATOM 786 O O . ILE A 1 103 ? -3.500 3.589 13.020 1.00 93.62 103 ILE A O 1
ATOM 790 N N . ALA A 1 104 ? -3.738 3.238 15.228 1.00 95.00 104 ALA A N 1
ATOM 791 C CA . ALA A 1 104 ? -2.328 3.437 15.555 1.00 95.00 104 ALA A CA 1
ATOM 792 C C . ALA A 1 104 ? -1.417 2.442 14.816 1.00 95.00 104 ALA A C 1
ATOM 794 O O . ALA A 1 104 ? -0.409 2.846 14.245 1.00 95.00 104 ALA A O 1
ATOM 795 N N . SER A 1 105 ? -1.804 1.163 14.757 1.00 93.31 105 SER A N 1
ATOM 796 C CA . SER A 1 105 ? -1.040 0.141 14.031 1.00 93.31 105 SER A CA 1
ATOM 797 C C . SER A 1 105 ? -1.011 0.409 12.526 1.00 93.31 105 SER A C 1
ATOM 799 O O . SER A 1 105 ? 0.026 0.246 11.899 1.00 93.31 105 SER A O 1
ATOM 801 N N . TYR A 1 106 ? -2.127 0.849 11.938 1.00 95.06 106 TYR A N 1
ATOM 802 C CA . TYR A 1 106 ? -2.170 1.207 10.517 1.00 95.06 106 TYR A CA 1
ATOM 803 C C . TYR A 1 106 ? -1.310 2.429 10.200 1.00 95.06 106 TYR A C 1
ATOM 805 O O . TYR A 1 106 ? -0.656 2.450 9.163 1.00 95.06 106 TYR A O 1
ATOM 813 N N . GLN 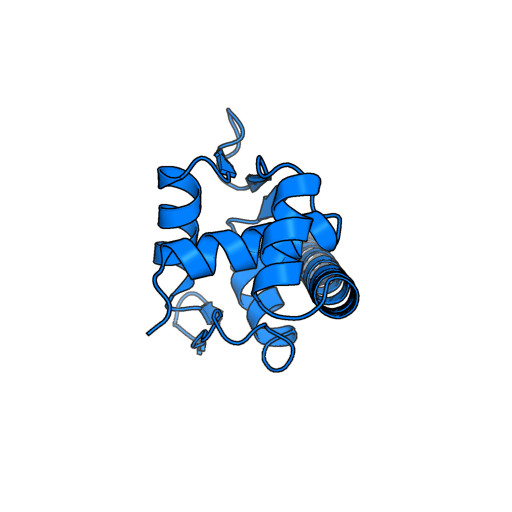A 1 107 ? -1.286 3.429 11.081 1.00 96.44 107 GLN A N 1
ATOM 814 C CA . GLN A 1 107 ? -0.418 4.594 10.919 1.00 96.44 107 GLN A CA 1
ATOM 815 C C . GLN A 1 107 ? 1.059 4.206 11.007 1.00 96.44 107 GLN A C 1
ATOM 817 O O . GLN A 1 107 ? 1.839 4.618 10.158 1.00 96.44 107 GLN A O 1
ATOM 822 N N . GLU A 1 108 ? 1.441 3.383 11.984 1.00 96.31 108 GLU A N 1
ATOM 823 C CA . GLU A 1 108 ? 2.820 2.907 12.146 1.00 96.31 108 GLU A CA 1
ATOM 824 C C . GLU A 1 108 ? 3.278 2.055 10.949 1.00 96.31 108 GLU A C 1
ATOM 826 O O . GLU A 1 108 ? 4.310 2.339 10.330 1.00 96.31 108 GLU A O 1
ATOM 831 N N . THR A 1 109 ? 2.485 1.049 10.561 1.00 96.31 109 THR A N 1
ATOM 832 C CA . THR A 1 109 ? 2.771 0.224 9.377 1.00 96.31 109 THR A CA 1
ATOM 833 C C . THR A 1 109 ? 2.772 1.070 8.104 1.00 96.31 109 THR A C 1
ATOM 835 O O . THR A 1 109 ? 3.650 0.902 7.259 1.00 96.31 109 THR A O 1
ATOM 838 N N . GLY A 1 110 ? 1.826 2.002 7.968 1.00 96.88 110 GLY A N 1
ATOM 839 C CA . GLY A 1 110 ? 1.732 2.920 6.837 1.00 96.88 110 GLY A CA 1
ATOM 840 C C . GLY A 1 110 ? 2.969 3.803 6.709 1.00 96.88 110 GLY A C 1
ATOM 841 O O . GLY A 1 110 ? 3.569 3.857 5.643 1.00 96.88 110 GLY A O 1
ATOM 842 N N . GLN A 1 111 ? 3.412 4.436 7.796 1.00 97.38 111 GLN A N 1
ATOM 843 C CA . GLN A 1 111 ? 4.628 5.258 7.814 1.00 97.38 111 GLN A CA 1
ATOM 844 C C . GLN A 1 111 ? 5.869 4.441 7.446 1.00 97.38 111 GLN A C 1
ATOM 846 O O . GLN A 1 111 ? 6.715 4.903 6.683 1.00 97.38 111 GLN A O 1
ATOM 851 N N . THR A 1 112 ? 5.955 3.205 7.943 1.00 97.06 112 THR A N 1
ATOM 852 C CA . THR A 1 112 ? 7.047 2.284 7.599 1.00 97.06 112 THR A CA 1
ATOM 853 C C . THR A 1 112 ? 7.032 1.945 6.106 1.00 97.06 112 THR A C 1
ATOM 855 O O . THR A 1 112 ? 8.078 1.951 5.459 1.00 97.06 112 THR A O 1
ATOM 858 N N . LEU A 1 113 ? 5.846 1.707 5.536 1.00 97.12 113 LEU A N 1
ATOM 859 C CA . LEU A 1 113 ? 5.678 1.455 4.107 1.00 97.12 113 LEU A CA 1
ATOM 860 C C 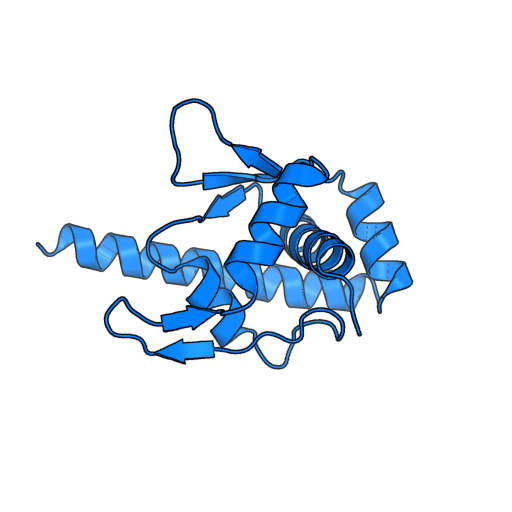. LEU A 1 113 ? 6.063 2.670 3.258 1.00 97.12 113 LEU A C 1
ATOM 862 O O . LEU A 1 113 ? 6.786 2.512 2.279 1.00 97.12 113 LEU A O 1
ATOM 866 N N . VAL A 1 114 ? 5.632 3.874 3.639 1.00 96.94 114 VAL A N 1
ATOM 867 C CA . VAL A 1 114 ? 5.978 5.111 2.922 1.00 96.94 114 VAL A CA 1
ATOM 868 C C . VAL A 1 114 ? 7.484 5.367 2.957 1.00 96.94 114 VAL A C 1
ATOM 870 O O . VAL A 1 114 ? 8.080 5.613 1.912 1.00 96.94 114 VAL A O 1
ATOM 873 N N . ALA A 1 115 ? 8.133 5.190 4.108 1.00 96.50 115 ALA A N 1
ATOM 874 C CA . ALA A 1 115 ? 9.588 5.303 4.205 1.00 96.50 115 ALA A CA 1
ATOM 875 C C . ALA A 1 115 ? 10.321 4.277 3.312 1.00 96.50 115 ALA A C 1
ATOM 877 O O . ALA A 1 115 ? 11.342 4.594 2.695 1.00 96.50 115 ALA A O 1
ATOM 878 N N . ALA A 1 116 ? 9.796 3.051 3.204 1.00 95.88 116 ALA A N 1
ATOM 879 C CA . ALA A 1 116 ? 10.350 2.029 2.318 1.00 95.88 116 ALA A CA 1
ATOM 880 C C . ALA A 1 116 ? 10.172 2.388 0.829 1.00 95.88 116 ALA A C 1
ATOM 882 O O . ALA A 1 116 ? 11.082 2.144 0.031 1.00 95.88 116 ALA A O 1
ATOM 883 N N . LEU A 1 117 ? 9.047 3.012 0.452 1.00 95.25 117 LEU A N 1
ATOM 884 C CA . LEU A 1 117 ? 8.828 3.540 -0.901 1.00 95.25 117 LEU A CA 1
ATOM 885 C C . LEU A 1 117 ? 9.859 4.620 -1.247 1.00 95.25 117 LEU A C 1
ATOM 887 O O . LEU A 1 117 ? 10.555 4.486 -2.252 1.00 95.25 117 LEU A O 1
ATOM 891 N N . GLU A 1 118 ? 10.031 5.624 -0.384 1.00 93.75 118 GLU A N 1
ATOM 892 C CA . GLU A 1 118 ? 10.991 6.720 -0.590 1.00 93.75 118 GLU A CA 1
ATOM 893 C C . GLU A 1 118 ? 12.432 6.205 -0.737 1.00 93.75 118 GLU A C 1
ATOM 895 O O . GLU A 1 118 ? 13.186 6.633 -1.618 1.00 93.75 118 GLU A O 1
ATOM 900 N N . ASN A 1 119 ? 12.827 5.237 0.096 1.00 92.94 119 ASN A N 1
ATOM 901 C CA . ASN A 1 119 ? 14.142 4.610 -0.008 1.00 92.94 119 ASN A CA 1
ATOM 902 C C . ASN A 1 119 ? 14.293 3.850 -1.336 1.00 92.94 119 ASN A C 1
ATOM 904 O O . ASN A 1 119 ? 15.301 4.003 -2.032 1.00 92.94 119 ASN A O 1
ATOM 908 N N . ALA A 1 120 ? 13.294 3.055 -1.725 1.00 90.81 120 ALA A N 1
ATOM 909 C CA . ALA A 1 120 ? 13.322 2.307 -2.977 1.00 90.81 120 ALA A CA 1
ATOM 910 C C . ALA A 1 120 ? 13.385 3.229 -4.212 1.00 90.81 120 ALA A C 1
ATOM 912 O O . ALA A 1 120 ? 14.124 2.926 -5.157 1.00 90.81 120 ALA A O 1
ATOM 913 N N . GLU A 1 121 ? 12.686 4.366 -4.188 1.00 89.56 121 GLU A N 1
ATOM 914 C CA . GLU A 1 121 ? 12.770 5.416 -5.210 1.00 89.56 121 GLU A CA 1
ATOM 915 C C . GLU A 1 121 ? 14.161 6.045 -5.279 1.00 89.56 121 GLU A C 1
ATOM 917 O O . GLU A 1 121 ? 14.750 6.130 -6.362 1.00 89.56 121 GLU A O 1
ATOM 922 N N . TYR A 1 122 ? 14.735 6.414 -4.130 1.00 88.25 122 TYR A N 1
ATOM 923 C CA . TYR A 1 122 ? 16.087 6.964 -4.057 1.00 88.25 122 TYR A CA 1
ATOM 924 C C . TYR A 1 122 ? 17.127 6.007 -4.663 1.00 88.25 122 TYR A C 1
ATOM 926 O O . TYR A 1 122 ? 17.980 6.422 -5.459 1.00 88.25 122 TYR A O 1
ATOM 934 N N . GLN A 1 123 ? 17.040 4.707 -4.356 1.00 86.88 123 GLN A N 1
ATOM 935 C CA . GLN A 1 123 ? 17.934 3.708 -4.951 1.00 86.88 123 GLN A CA 1
ATOM 936 C C . GLN A 1 123 ? 17.725 3.574 -6.466 1.00 86.88 123 GLN A C 1
ATOM 938 O O . GLN A 1 123 ? 18.702 3.478 -7.216 1.00 86.88 123 GLN A O 1
ATOM 943 N N . ALA A 1 124 ? 16.475 3.593 -6.940 1.00 84.50 124 ALA A N 1
ATOM 944 C CA . ALA A 1 124 ? 16.167 3.523 -8.367 1.00 84.50 124 ALA A CA 1
ATOM 945 C C . ALA A 1 124 ? 16.736 4.732 -9.134 1.00 84.50 124 ALA A C 1
ATOM 947 O O . ALA A 1 124 ? 17.378 4.558 -10.177 1.00 84.50 124 ALA A O 1
ATOM 948 N N . ALA A 1 125 ? 16.591 5.940 -8.582 1.00 83.00 125 ALA A N 1
ATOM 949 C CA . ALA A 1 125 ? 17.143 7.166 -9.150 1.00 83.00 125 ALA A CA 1
ATOM 950 C C . ALA A 1 125 ? 18.679 7.119 -9.224 1.00 83.00 125 ALA A C 1
ATOM 952 O O . ALA A 1 125 ? 19.263 7.396 -10.277 1.00 83.00 125 ALA A O 1
ATOM 953 N N . LYS A 1 126 ? 19.351 6.673 -8.155 1.00 79.88 126 LYS A N 1
ATOM 954 C CA . LYS A 1 126 ? 20.817 6.559 -8.114 1.00 79.88 126 LYS A CA 1
ATOM 955 C C . LYS A 1 126 ? 21.365 5.635 -9.206 1.00 79.88 126 LYS A C 1
ATOM 957 O O . LYS A 1 126 ? 22.325 5.997 -9.888 1.00 79.88 126 LYS A O 1
ATOM 962 N N . ILE A 1 127 ? 20.726 4.483 -9.425 1.00 74.81 127 ILE A N 1
ATOM 963 C CA . ILE A 1 127 ? 21.117 3.523 -10.472 1.00 74.81 127 ILE A CA 1
ATOM 964 C C . ILE A 1 127 ? 20.955 4.135 -11.869 1.00 74.81 127 ILE A C 1
ATOM 966 O O . ILE A 1 127 ? 21.812 3.927 -12.728 1.00 74.81 127 ILE A O 1
ATOM 970 N N . SER A 1 128 ? 19.891 4.912 -12.092 1.00 69.56 128 SER A N 1
ATOM 971 C CA . SER A 1 128 ? 19.651 5.577 -13.379 1.00 69.56 128 SER A CA 1
ATOM 972 C C . SER A 1 128 ? 20.657 6.692 -13.687 1.00 69.56 128 SER A C 1
ATOM 974 O O . SER A 1 128 ? 21.017 6.870 -14.842 1.00 69.56 128 SER A O 1
ATOM 976 N N . SER A 1 129 ? 21.168 7.385 -12.661 1.00 66.31 129 SER A N 1
ATOM 977 C CA . SER A 1 129 ? 22.149 8.475 -12.805 1.00 66.31 129 SER A CA 1
ATOM 978 C C . SER A 1 129 ? 23.599 8.013 -13.011 1.00 66.31 129 SER A C 1
ATOM 980 O O . SER A 1 129 ? 24.474 8.824 -13.295 1.00 66.31 129 SER A O 1
ATOM 982 N N . SER A 1 130 ? 23.862 6.715 -12.829 1.00 58.62 130 SER A N 1
ATOM 983 C CA . SER A 1 130 ? 25.196 6.107 -12.949 1.00 58.62 130 SER A CA 1
ATOM 984 C C . SER A 1 130 ? 25.410 5.385 -14.290 1.00 58.62 130 SER A C 1
ATOM 986 O O . SER A 1 130 ? 26.404 4.674 -14.442 1.00 58.62 130 SER A O 1
ATOM 988 N N . ARG A 1 131 ? 24.470 5.520 -15.234 1.00 48.88 131 ARG A N 1
ATOM 989 C CA . ARG A 1 131 ? 24.544 5.010 -16.612 1.00 48.88 131 ARG A CA 1
ATOM 990 C C . ARG A 1 131 ? 24.621 6.171 -17.590 1.00 48.88 131 ARG A C 1
ATOM 992 O O . ARG A 1 131 ? 25.310 5.989 -18.614 1.00 48.88 131 ARG A O 1
#

Sequence (131 aa):
MSNVYEQAEVLTSLLVLGGATDIPDHSGILDRALGEVGQGLPAPLKLTFATTSVGFRCFELPDIILACHETGLVEWQHGDMRVLKLRLPIEHAFEIAFTNLSIASYQETGQTLVAALENAEYQAAKISSSR

Foldseek 3Di:
DQDLLLVLLQVLLLQVLLPHQKDFPDPCLLLQLCVVLVVLGFPSPPWDWDQDPSGIDTPSVVSSVVSCVVVVQWDQDVPDNRIIGGDDDNVSSQVSCVVRDHSVSSNVSSNSSVVSSVVSVVVVVVVVVVD

Secondary structure (DSSP, 8-state):
---HHHHHHHHHHHHHHHT-SEEE-STTHHHHHHHHHGGGS-TT----EEEETTEEEESSHHHHHHHHHHTTSEEE-TT-TTEEEE---HHHHHHHHHHHS-HHHHHHHHHHHHHHHHHHHHHHHHHHHT-

Radius of gyration: 14.12 Å; chains: 1; bounding box: 38×28×34 Å